Protein AF-A0A7C3AAY2-F1 (afdb_monomer_lite)

pLDDT: mean 96.97, std 2.56, range [86.19, 98.5]

Sequence (31 aa):
MRIVIAPDSFKGSLTAVEAANAIEEGLKRVF

Radius of gyration: 10.11 Å; chains: 1; bounding box: 17×14×29 Å

Structure (mmCIF, N/CA/C/O backbone):
data_AF-A0A7C3AAY2-F1
#
_entry.id   AF-A0A7C3AAY2-F1
#
loop_
_atom_site.group_PDB
_atom_site.id
_atom_site.type_symbol
_atom_site.label_atom_id
_atom_site.label_alt_id
_atom_site.label_comp_id
_atom_site.label_asym_id
_atom_site.label_entity_id
_atom_site.label_seq_id
_atom_site.pdbx_PDB_ins_code
_atom_site.Cartn_x
_atom_site.Cartn_y
_atom_site.Cartn_z
_atom_site.occupancy
_atom_site.B_iso_or_equiv
_atom_site.auth_seq_id
_atom_site.auth_comp_id
_atom_site.auth_asym_id
_atom_site.auth_atom_id
_atom_site.pdbx_PDB_model_num
ATOM 1 N N . MET A 1 1 ? -11.307 1.127 14.881 1.00 86.19 1 MET A N 1
ATOM 2 C CA . MET A 1 1 ? -11.997 1.521 13.628 1.00 86.19 1 MET A CA 1
ATOM 3 C C . MET A 1 1 ? -11.978 0.342 12.658 1.00 86.19 1 MET A C 1
ATOM 5 O O . MET A 1 1 ? -11.135 -0.528 12.834 1.00 86.19 1 MET A O 1
ATOM 9 N N . ARG A 1 2 ? -12.883 0.269 11.673 1.00 92.06 2 ARG A N 1
ATOM 10 C CA . ARG A 1 2 ? -12.805 -0.725 10.583 1.00 92.06 2 ARG A CA 1
ATOM 11 C C . ARG A 1 2 ? -12.711 0.029 9.258 1.00 92.06 2 ARG A C 1
ATOM 13 O O . ARG A 1 2 ? -13.627 0.780 8.944 1.00 92.06 2 ARG A O 1
ATOM 20 N N . ILE A 1 3 ? -11.604 -0.140 8.536 1.00 95.12 3 ILE A N 1
ATOM 21 C CA . ILE A 1 3 ? -11.326 0.520 7.252 1.00 95.12 3 ILE A CA 1
ATOM 22 C C . ILE A 1 3 ? -11.198 -0.571 6.188 1.00 95.12 3 ILE A C 1
ATOM 24 O O . ILE A 1 3 ? -10.482 -1.546 6.400 1.00 95.12 3 ILE A O 1
ATOM 28 N N . VAL A 1 4 ? -11.898 -0.416 5.065 1.00 97.62 4 VAL A N 1
ATOM 29 C CA . VAL A 1 4 ? -11.776 -1.309 3.905 1.00 97.62 4 VAL A CA 1
ATOM 30 C C . VAL A 1 4 ? -10.876 -0.635 2.875 1.00 97.62 4 VAL A C 1
ATOM 32 O O . VAL A 1 4 ? -11.142 0.494 2.470 1.00 97.62 4 VAL A O 1
ATOM 35 N N . ILE A 1 5 ? -9.817 -1.331 2.459 1.00 97.75 5 ILE A N 1
ATOM 36 C CA . ILE A 1 5 ? -8.857 -0.873 1.452 1.00 97.75 5 ILE A CA 1
ATOM 37 C C . ILE A 1 5 ? -9.111 -1.686 0.179 1.00 97.75 5 ILE A C 1
ATOM 39 O O . ILE A 1 5 ? -8.868 -2.890 0.159 1.00 97.75 5 ILE A O 1
ATOM 43 N N . ALA A 1 6 ? -9.640 -1.040 -0.862 1.00 98.06 6 ALA A N 1
ATOM 44 C CA . ALA A 1 6 ? -9.972 -1.675 -2.143 1.00 98.06 6 ALA A CA 1
ATOM 45 C C . ALA A 1 6 ? -9.418 -0.871 -3.342 1.00 98.06 6 ALA A C 1
ATOM 47 O O . ALA A 1 6 ? -10.196 -0.314 -4.117 1.00 98.06 6 ALA A O 1
ATOM 48 N N . PRO A 1 7 ? -8.084 -0.734 -3.469 1.00 97.44 7 PRO A N 1
ATOM 49 C CA . PRO A 1 7 ? -7.460 -0.052 -4.594 1.00 97.44 7 PRO A CA 1
ATOM 50 C C . PRO A 1 7 ? -7.452 -0.941 -5.842 1.00 97.44 7 PRO A C 1
ATOM 52 O O . PRO A 1 7 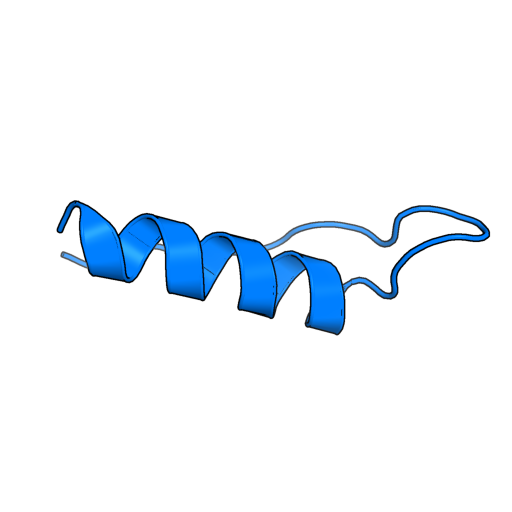? -7.512 -2.168 -5.755 1.00 97.44 7 PRO A O 1
ATOM 55 N N . ASP A 1 8 ? -7.319 -0.307 -7.003 1.00 98.19 8 ASP A N 1
ATOM 56 C CA . ASP A 1 8 ? -6.937 -0.987 -8.241 1.00 98.19 8 ASP A CA 1
ATOM 57 C C . ASP A 1 8 ? -5.403 -0.982 -8.392 1.00 98.19 8 ASP A C 1
ATOM 59 O O . ASP A 1 8 ? -4.672 -0.310 -7.660 1.00 98.19 8 ASP A O 1
ATOM 63 N N . SER A 1 9 ? -4.907 -1.749 -9.353 1.00 97.19 9 SER A N 1
ATOM 64 C CA . SER A 1 9 ? -3.516 -1.727 -9.780 1.00 97.19 9 SER A CA 1
ATOM 65 C C . SER A 1 9 ? -3.116 -0.385 -10.400 1.00 97.19 9 SER A C 1
ATOM 67 O O . SER A 1 9 ? -3.880 0.274 -11.108 1.00 97.19 9 SER A O 1
ATOM 69 N N . PHE A 1 10 ? -1.852 -0.0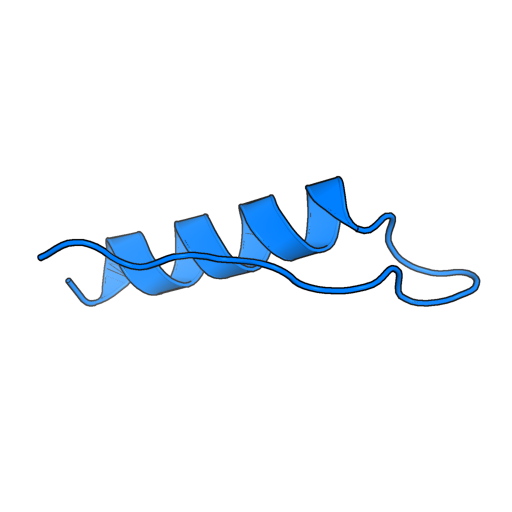21 -10.211 1.00 97.62 10 PHE A N 1
ATOM 70 C CA . PHE A 1 10 ? -1.209 1.063 -10.937 1.00 97.62 10 PHE A CA 1
ATOM 71 C C . PHE A 1 10 ? -0.489 0.460 -12.141 1.00 97.62 10 PHE A C 1
ATOM 73 O O . PHE A 1 10 ? 0.607 -0.088 -12.006 1.00 97.62 10 PHE A O 1
ATOM 80 N N . LYS A 1 11 ? -1.116 0.530 -13.324 1.00 96.19 11 LYS A N 1
ATOM 81 C CA . LYS A 1 11 ? -0.596 -0.076 -14.564 1.00 96.19 11 LYS A CA 1
ATOM 82 C C . LYS A 1 11 ? 0.881 0.265 -14.791 1.00 96.19 11 LYS A C 1
ATOM 84 O O . LYS A 1 11 ? 1.243 1.433 -14.882 1.00 96.19 11 LYS A O 1
ATOM 89 N N . GLY A 1 12 ? 1.710 -0.772 -14.917 1.00 96.75 12 GLY A N 1
ATOM 90 C CA . GLY A 1 12 ? 3.153 -0.641 -15.148 1.00 96.75 12 GLY A CA 1
ATOM 91 C C . GLY A 1 12 ? 3.974 -0.204 -13.929 1.00 96.75 12 GLY A C 1
ATOM 92 O O . GLY A 1 12 ? 5.150 0.098 -14.096 1.00 96.75 12 GLY A O 1
ATOM 93 N N . SER A 1 13 ? 3.378 -0.152 -12.733 1.00 98.19 13 SER A N 1
ATOM 94 C CA . SER A 1 13 ? 4.041 0.291 -11.502 1.00 98.19 13 SER A CA 1
ATOM 95 C C . SER A 1 13 ? 3.780 -0.656 -10.328 1.00 98.19 13 SER A C 1
ATOM 97 O O . SER A 1 13 ? 4.683 -1.386 -9.937 1.00 98.19 13 SER A O 1
ATOM 99 N N . LEU A 1 14 ? 2.550 -0.695 -9.803 1.00 98.19 14 LEU A N 1
ATOM 100 C CA . LEU A 1 14 ? 2.191 -1.491 -8.624 1.00 98.19 14 LEU A CA 1
ATOM 101 C C . LEU A 1 14 ? 1.000 -2.397 -8.917 1.00 98.19 14 LEU A C 1
ATOM 103 O O . LEU A 1 14 ? 0.024 -2.002 -9.560 1.00 98.19 14 LEU A O 1
ATOM 1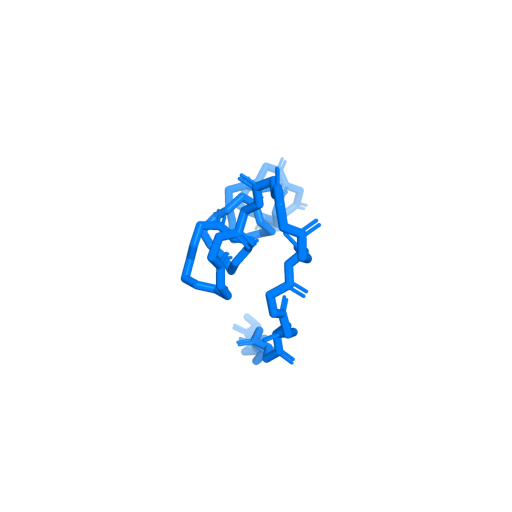07 N N . THR A 1 15 ? 1.037 -3.601 -8.369 1.00 98.38 15 THR A N 1
ATOM 108 C CA . THR A 1 15 ? -0.135 -4.466 -8.256 1.00 98.38 15 THR A CA 1
ATOM 109 C C . THR A 1 15 ? -1.142 -3.882 -7.257 1.00 98.38 15 THR A C 1
ATOM 111 O O . THR A 1 15 ? -0.799 -3.082 -6.384 1.00 98.38 15 THR A O 1
ATOM 114 N N . ALA A 1 16 ? -2.409 -4.299 -7.352 1.00 98.50 16 ALA A N 1
ATOM 115 C CA . ALA A 1 16 ? -3.449 -3.861 -6.416 1.00 98.50 16 ALA A CA 1
ATOM 116 C C . ALA A 1 16 ? -3.119 -4.230 -4.952 1.00 98.50 16 ALA A C 1
ATOM 118 O O . ALA A 1 16 ? -3.426 -3.472 -4.035 1.00 98.50 16 ALA A O 1
ATOM 119 N N . VAL A 1 17 ? -2.451 -5.369 -4.726 1.00 98.12 17 VAL A N 1
ATOM 120 C CA . VAL A 1 17 ? -2.047 -5.816 -3.382 1.00 98.12 17 VAL A CA 1
ATOM 121 C C . VAL A 1 17 ? -0.934 -4.935 -2.815 1.00 98.12 17 VAL A C 1
ATOM 123 O O . VAL A 1 17 ? -1.004 -4.543 -1.655 1.00 98.12 17 VAL A O 1
ATOM 126 N N . GLU A 1 18 ? 0.064 -4.566 -3.619 1.00 98.44 18 GLU A N 1
ATOM 127 C CA . GLU A 1 18 ? 1.131 -3.654 -3.179 1.00 98.44 18 GLU A CA 1
ATOM 128 C C . GLU A 1 18 ? 0.580 -2.272 -2.826 1.00 98.44 18 GLU A C 1
ATOM 130 O O . GLU A 1 18 ? 0.934 -1.709 -1.791 1.00 98.44 18 GLU A O 1
ATOM 135 N N . ALA A 1 19 ? -0.347 -1.759 -3.640 1.00 98.44 19 ALA A N 1
ATOM 136 C CA . ALA A 1 19 ? -1.068 -0.532 -3.332 1.00 98.44 19 ALA A CA 1
ATOM 137 C C . ALA A 1 19 ? -1.846 -0.646 -2.011 1.00 98.44 19 ALA A C 1
ATOM 139 O O . ALA A 1 19 ? -1.775 0.254 -1.174 1.00 98.44 19 ALA A O 1
ATOM 140 N N . ALA A 1 20 ? -2.5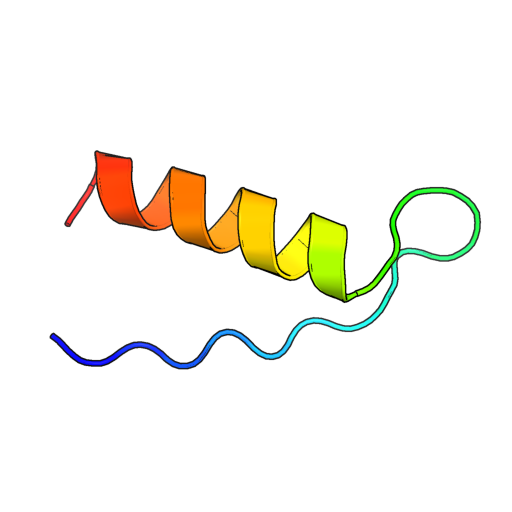58 -1.757 -1.800 1.00 98.50 20 ALA A N 1
ATOM 141 C CA . ALA A 1 20 ? -3.318 -1.983 -0.575 1.00 98.50 20 ALA A CA 1
ATOM 142 C C . ALA A 1 20 ? -2.411 -2.013 0.663 1.00 98.50 20 ALA A C 1
ATOM 144 O O . ALA A 1 20 ? -2.729 -1.366 1.660 1.00 98.50 20 ALA A O 1
ATOM 145 N N . ASN A 1 21 ? -1.262 -2.685 0.577 1.00 98.38 21 ASN A N 1
ATOM 146 C CA . ASN A 1 21 ? -0.293 -2.771 1.668 1.00 98.38 21 ASN A CA 1
ATOM 147 C C . ASN A 1 21 ? 0.319 -1.403 1.997 1.00 98.38 21 ASN A C 1
ATOM 149 O O . ASN A 1 21 ? 0.383 -1.025 3.163 1.00 98.38 21 ASN A O 1
ATOM 153 N N . ALA A 1 22 ? 0.705 -0.622 0.984 1.00 98.38 22 ALA A N 1
ATOM 154 C CA . ALA A 1 22 ? 1.247 0.721 1.195 1.00 98.38 22 ALA A CA 1
ATOM 155 C C . ALA A 1 22 ? 0.2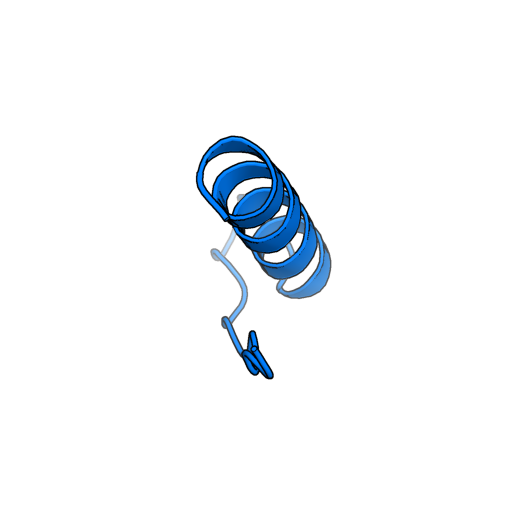24 1.663 1.860 1.00 98.38 22 ALA A C 1
ATOM 157 O O . ALA A 1 22 ? 0.570 2.442 2.752 1.00 98.38 22 ALA A O 1
ATOM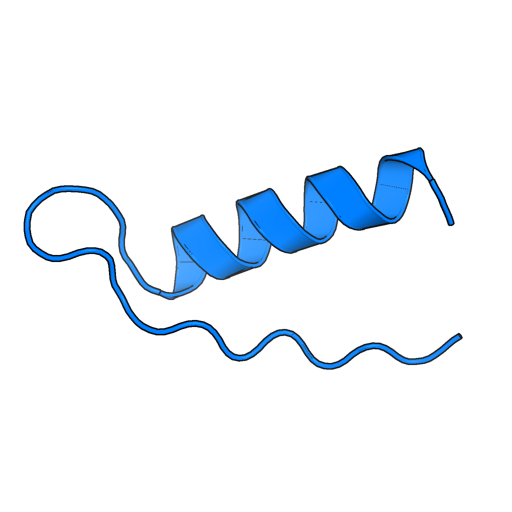 158 N N . ILE A 1 23 ? -1.050 1.570 1.461 1.00 98.00 23 ILE A N 1
ATOM 159 C CA . ILE A 1 23 ? -2.144 2.326 2.088 1.00 98.00 23 ILE A CA 1
ATOM 160 C C . ILE A 1 23 ? -2.349 1.866 3.539 1.00 98.00 23 ILE A C 1
ATOM 162 O O . ILE A 1 23 ? -2.503 2.705 4.428 1.00 98.00 23 ILE A O 1
ATOM 166 N N . GLU A 1 24 ? -2.318 0.556 3.802 1.00 98.06 24 GLU A N 1
ATOM 167 C CA . GLU A 1 24 ? -2.448 -0.005 5.151 1.00 98.06 24 GLU A CA 1
ATOM 168 C C . GLU A 1 24 ? -1.325 0.484 6.081 1.00 98.06 24 GLU A C 1
ATOM 170 O O . GLU A 1 24 ? -1.593 0.922 7.201 1.00 98.06 24 GLU A O 1
ATOM 175 N N . GLU A 1 25 ? -0.075 0.474 5.611 1.00 98.31 25 GLU A N 1
ATOM 176 C CA . GLU A 1 25 ? 1.069 0.993 6.363 1.00 98.31 25 GLU A CA 1
ATOM 177 C C . GLU A 1 25 ? 0.929 2.481 6.683 1.00 98.31 25 GLU A C 1
ATOM 179 O O . GLU A 1 25 ? 1.244 2.902 7.796 1.00 98.31 25 GLU A O 1
ATOM 184 N N . GLY A 1 26 ? 0.452 3.285 5.729 1.00 98.00 26 GLY A N 1
ATOM 185 C CA . GLY A 1 26 ? 0.189 4.706 5.947 1.00 98.00 26 GLY A CA 1
ATOM 186 C C . GLY A 1 26 ? -0.883 4.938 7.012 1.00 98.00 26 GLY A C 1
ATOM 187 O O . GLY A 1 26 ? -0.700 5.768 7.901 1.00 98.00 26 GLY A O 1
ATOM 188 N N . LEU A 1 27 ? -1.970 4.162 6.971 1.00 97.69 27 LEU A N 1
ATOM 189 C CA . LEU A 1 27 ? -3.060 4.248 7.945 1.00 97.69 27 LEU A CA 1
ATOM 190 C C . LEU A 1 27 ? -2.607 3.867 9.361 1.00 97.69 27 LEU A C 1
ATOM 192 O O . LEU A 1 27 ? -2.929 4.588 10.301 1.00 97.69 27 LEU A O 1
ATOM 196 N N . LYS A 1 28 ? -1.801 2.806 9.512 1.00 96.50 28 LYS A N 1
ATOM 197 C CA . LYS A 1 28 ? -1.224 2.371 10.804 1.00 96.50 28 LYS A CA 1
ATOM 198 C C . LYS A 1 28 ? -0.326 3.420 11.474 1.00 96.50 28 LYS A C 1
ATOM 200 O O . LYS A 1 28 ? -0.020 3.294 12.654 1.00 96.50 28 LYS A O 1
ATOM 205 N N . ARG A 1 29 ? 0.155 4.426 10.735 1.00 97.81 29 ARG A N 1
ATOM 206 C CA . ARG A 1 29 ? 0.994 5.506 11.291 1.00 97.81 29 ARG A CA 1
ATOM 207 C C . ARG A 1 29 ? 0.182 6.625 11.937 1.00 97.81 29 ARG A C 1
ATOM 209 O O . ARG A 1 29 ? 0.755 7.410 12.686 1.00 97.81 29 ARG A O 1
ATOM 216 N N . VAL A 1 30 ? -1.106 6.738 11.614 1.00 96.44 30 VAL A N 1
ATOM 217 C CA . VAL A 1 30 ? -1.959 7.863 12.036 1.00 96.44 30 VAL A CA 1
ATOM 218 C C . VAL A 1 30 ? -3.166 7.438 12.875 1.00 96.44 30 VAL A C 1
ATOM 220 O O . VAL A 1 30 ? -3.717 8.278 13.584 1.00 96.44 30 VAL A O 1
ATOM 223 N N . PHE A 1 31 ? -3.563 6.165 12.809 1.00 91.69 31 PHE A N 1
ATOM 224 C CA . PHE A 1 31 ? -4.651 5.565 13.586 1.00 91.69 31 PHE A CA 1
ATOM 225 C C . PHE A 1 31 ? -4.129 4.446 14.482 1.00 91.69 31 PHE A C 1
ATOM 227 O O . PHE A 1 31 ? -4.662 4.329 15.609 1.00 91.69 31 PHE A O 1
#

Secondary structure (DSSP, 8-state):
------PPPBTTTB-HHHHHHHHHHHHHTT-

Foldseek 3Di:
DDDDQQDCADPPPGHRVRVSVVVVVVVVVPD